Protein AF-A0A7S2NFN4-F1 (afdb_monomer_lite)

pLDDT: mean 84.59, std 14.53, range [39.75, 96.81]

Sequence (138 aa):
MGITLLMCLTGHPALGLCEECADAFEDPRSMAASIVDPQAGWPDDVAADALEIVVGLVWRRPSRTRMPLADALQLLEQLSIHAGVYPGHAPLSIPGEDPLEYTRVCVICMSSPRAVRFGCGHAACCAACVEQLRERSA

Foldseek 3Di:
DLLVLLCLFQVDDSPCSCVVCVVCLVPLLVCQVVRGDPVNPDDSRLSSLSSPLSSLAPPDPPNVSRDDPVVSVVSVVVSCVVVVNDVPPPPPDDPPDDPVQQQQAAPPPSPHGQDDADPVRDGHHDPVVVVVVVVVVD

Organism: NCBI:txid156173

Secondary structure (DSSP, 8-state):
-HHHHHHHHH---STTHHHHTHHHHHSHHHHHHHHS-TTS---HHHHHHHHHHHHHHHT-SSGGGSPPHHHHHHHHHHHHHHTT--TTTS--SSTT--HHHHTTB-TTTSSSB--EE-TTS-EEE-HHHHHHHHHT--

Structure (mmCIF, N/CA/C/O backbone):
data_AF-A0A7S2NFN4-F1
#
_entry.id   AF-A0A7S2NFN4-F1
#
loop_
_atom_site.group_PDB
_atom_site.id
_atom_site.type_symbol
_atom_site.label_atom_id
_atom_site.label_alt_id
_atom_site.label_comp_id
_atom_site.label_asym_id
_atom_site.label_entity_id
_atom_site.label_seq_id
_atom_site.pdbx_PDB_ins_code
_atom_site.Cartn_x
_atom_site.Cartn_y
_atom_site.Cartn_z
_atom_site.occupancy
_atom_site.B_iso_or_equiv
_atom_site.auth_seq_id
_atom_site.auth_comp_id
_atom_site.auth_asym_id
_atom_site.auth_atom_id
_atom_site.pdbx_PDB_model_num
ATOM 1 N N . MET A 1 1 ? -8.222 0.505 2.423 1.00 77.31 1 MET A N 1
ATOM 2 C CA . MET A 1 1 ? -7.441 0.416 1.174 1.00 77.31 1 MET A CA 1
ATOM 3 C C . MET A 1 1 ? -6.030 0.942 1.335 1.00 77.31 1 MET A C 1
ATOM 5 O O . MET A 1 1 ? -5.136 0.128 1.205 1.00 77.31 1 MET A O 1
ATOM 9 N N . GLY A 1 2 ? -5.803 2.207 1.711 1.00 89.62 2 GLY A N 1
ATOM 10 C CA . GLY A 1 2 ? -4.429 2.709 1.890 1.00 89.62 2 GLY A CA 1
ATOM 11 C C . GLY A 1 2 ? -3.578 1.919 2.902 1.00 89.62 2 GLY A C 1
ATOM 12 O O . GLY A 1 2 ? -2.459 1.555 2.581 1.00 89.62 2 GLY A O 1
ATOM 13 N N . ILE A 1 3 ? -4.136 1.538 4.062 1.00 92.25 3 ILE A N 1
ATOM 14 C CA . ILE A 1 3 ? -3.432 0.665 5.030 1.00 92.25 3 ILE A CA 1
ATOM 15 C C . ILE A 1 3 ? -3.136 -0.718 4.441 1.00 92.25 3 ILE A C 1
ATOM 17 O O . ILE A 1 3 ? -2.064 -1.257 4.651 1.00 92.25 3 ILE A O 1
ATOM 21 N N . THR A 1 4 ? -4.065 -1.288 3.674 1.00 93.25 4 THR A N 1
ATOM 22 C CA . THR A 1 4 ? -3.865 -2.588 3.019 1.00 93.25 4 THR A CA 1
ATOM 23 C C . THR A 1 4 ? -2.720 -2.531 2.012 1.00 93.25 4 THR A C 1
ATOM 25 O O . THR A 1 4 ? -1.893 -3.429 1.995 1.00 93.25 4 THR A O 1
ATOM 28 N N . LEU A 1 5 ? -2.647 -1.464 1.212 1.00 94.44 5 LEU A N 1
ATOM 29 C CA . LEU A 1 5 ? -1.547 -1.255 0.272 1.00 94.44 5 LEU A CA 1
ATOM 30 C C . LEU A 1 5 ? -0.214 -1.072 1.011 1.00 94.44 5 LEU A C 1
ATOM 32 O O . LEU A 1 5 ? 0.786 -1.644 0.598 1.00 94.44 5 LEU A O 1
ATOM 36 N N . LEU A 1 6 ? -0.217 -0.359 2.142 1.00 95.94 6 LEU A N 1
ATOM 37 C CA . LEU A 1 6 ? 0.963 -0.233 2.995 1.00 95.94 6 LEU A CA 1
ATOM 38 C C . LEU A 1 6 ? 1.422 -1.589 3.545 1.00 95.94 6 LEU A C 1
ATOM 40 O O . LEU A 1 6 ? 2.602 -1.891 3.469 1.00 95.94 6 LEU A O 1
ATOM 44 N N . MET A 1 7 ? 0.503 -2.439 4.014 1.00 96.12 7 MET A N 1
ATOM 45 C CA . MET A 1 7 ? 0.834 -3.807 4.436 1.00 96.12 7 MET A CA 1
ATOM 46 C C . MET A 1 7 ? 1.437 -4.633 3.292 1.00 96.12 7 MET A C 1
ATOM 48 O O . MET A 1 7 ? 2.340 -5.424 3.528 1.00 96.12 7 MET A O 1
ATOM 52 N N . CYS A 1 8 ? 0.955 -4.467 2.055 1.00 93.00 8 CYS A N 1
ATOM 53 C CA . CYS A 1 8 ? 1.532 -5.139 0.885 1.00 93.00 8 CYS A CA 1
ATOM 54 C C . CYS A 1 8 ? 2.937 -4.627 0.540 1.00 93.00 8 CYS A C 1
ATOM 56 O O . CYS A 1 8 ? 3.762 -5.406 0.071 1.00 93.00 8 CYS A O 1
ATOM 58 N N . LEU A 1 9 ? 3.201 -3.335 0.752 1.00 94.81 9 LEU A N 1
ATOM 59 C CA . LEU A 1 9 ? 4.524 -2.752 0.541 1.00 94.81 9 LEU A CA 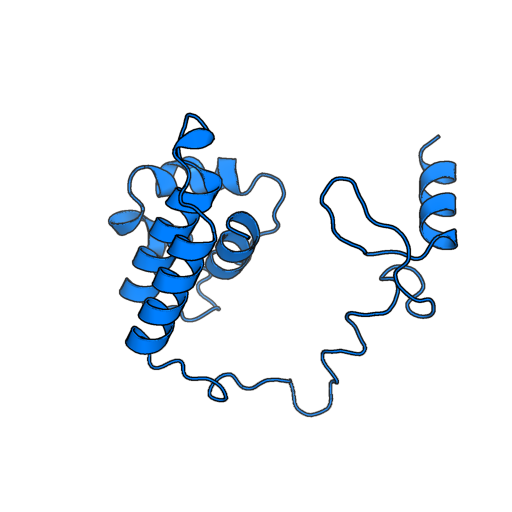1
ATOM 60 C C . LEU A 1 9 ? 5.512 -3.220 1.606 1.00 94.81 9 LEU A C 1
ATOM 62 O O . LEU A 1 9 ? 6.632 -3.567 1.258 1.00 94.81 9 LEU A O 1
ATOM 66 N N . THR A 1 10 ? 5.109 -3.244 2.879 1.00 95.69 10 THR A N 1
ATOM 67 C CA . THR A 1 10 ? 6.028 -3.464 4.005 1.00 95.69 10 THR A CA 1
ATOM 68 C C . THR A 1 10 ? 6.070 -4.900 4.519 1.00 95.69 10 THR A C 1
ATOM 70 O O . THR A 1 10 ? 6.982 -5.244 5.264 1.00 95.69 10 THR A O 1
ATOM 73 N N . GLY A 1 11 ? 5.067 -5.729 4.220 1.00 93.75 11 GLY A N 1
ATOM 74 C CA . GLY A 1 11 ? 4.907 -7.066 4.806 1.00 93.75 11 GLY A CA 1
ATOM 75 C C . GLY A 1 11 ? 4.479 -7.071 6.285 1.00 93.75 11 GLY A C 1
ATOM 76 O O . GLY A 1 11 ? 4.360 -8.137 6.889 1.00 93.75 11 GLY A O 1
ATOM 77 N N . HIS A 1 12 ? 4.224 -5.903 6.885 1.00 93.25 12 HIS A N 1
ATOM 78 C CA . HIS A 1 12 ? 3.903 -5.758 8.310 1.00 93.25 12 HIS A CA 1
ATOM 79 C C . HIS A 1 12 ? 2.382 -5.753 8.581 1.00 93.25 12 HIS A C 1
ATOM 81 O O . HIS A 1 12 ? 1.582 -5.408 7.703 1.00 93.25 12 HIS A O 1
ATOM 87 N N . PRO A 1 13 ? 1.933 -6.134 9.797 1.00 92.19 13 PRO A N 1
ATOM 88 C CA . PRO A 1 13 ? 0.518 -6.105 10.168 1.00 92.19 13 PRO A CA 1
ATOM 89 C C . PRO A 1 13 ? -0.023 -4.671 10.289 1.00 92.19 13 PRO A C 1
ATOM 91 O O . PRO A 1 13 ? 0.708 -3.738 10.575 1.00 92.19 13 PRO A O 1
ATOM 94 N N . ALA A 1 14 ? -1.341 -4.493 10.140 1.00 91.25 14 ALA A N 1
ATOM 95 C CA . ALA A 1 14 ? -1.980 -3.168 10.135 1.00 91.25 14 ALA A CA 1
ATOM 96 C C . ALA A 1 14 ? -1.844 -2.359 11.441 1.00 91.25 14 ALA A C 1
ATOM 98 O O . ALA A 1 14 ? -1.995 -1.137 11.423 1.00 91.25 14 ALA A O 1
ATOM 99 N N . LEU A 1 15 ? -1.686 -3.032 12.583 1.00 90.75 15 LEU A N 1
ATOM 100 C CA . LEU A 1 15 ? -1.719 -2.390 13.897 1.00 90.75 15 LEU A CA 1
ATOM 101 C C . LEU A 1 15 ? -0.414 -1.622 14.136 1.00 90.75 15 LEU A C 1
ATOM 103 O O . LEU A 1 15 ? 0.632 -2.248 14.204 1.00 90.75 15 LEU A O 1
ATOM 107 N N . GLY A 1 16 ? -0.491 -0.296 14.294 1.00 91.00 16 GLY A N 1
ATOM 108 C CA . GLY A 1 16 ? 0.679 0.567 14.534 1.00 91.00 16 GLY A CA 1
ATOM 109 C C . GLY A 1 16 ? 1.471 0.945 13.276 1.00 91.00 16 GLY A C 1
ATOM 110 O O . GLY A 1 16 ? 2.399 1.745 13.345 1.00 91.00 16 GLY A O 1
ATOM 111 N N . LEU A 1 17 ? 1.086 0.417 12.111 1.00 94.19 17 LEU A N 1
ATOM 112 C CA . LEU A 1 17 ? 1.878 0.541 10.888 1.00 94.19 17 LEU A CA 1
ATOM 113 C C . LEU A 1 17 ? 1.995 1.982 10.371 1.00 94.19 17 LEU A C 1
ATOM 115 O O . LEU A 1 17 ? 3.005 2.365 9.792 1.00 94.19 17 LEU A O 1
ATOM 119 N N . CYS A 1 18 ? 0.963 2.806 10.572 1.00 92.62 18 CYS A N 1
ATOM 120 C CA . CYS A 1 18 ? 1.034 4.218 10.194 1.00 92.62 18 CYS A CA 1
ATOM 121 C C . CYS A 1 18 ? 2.051 4.987 11.037 1.00 92.62 18 CYS A C 1
ATOM 123 O O . CYS A 1 18 ? 2.714 5.878 10.520 1.00 92.62 18 CYS A O 1
ATOM 125 N N . GLU A 1 19 ? 2.132 4.680 12.326 1.00 92.88 19 GLU A N 1
ATOM 126 C CA . GLU A 1 19 ? 3.077 5.296 13.244 1.00 92.88 19 GLU A CA 1
ATOM 127 C C . GLU A 1 19 ? 4.510 4.841 12.946 1.00 92.88 19 GLU A C 1
ATOM 129 O O . GLU A 1 19 ? 5.416 5.668 12.931 1.00 92.88 19 GLU A O 1
ATOM 134 N N . GLU A 1 20 ? 4.701 3.557 12.638 1.00 94.12 20 GLU A N 1
ATOM 135 C CA . GLU A 1 20 ? 5.999 2.992 12.247 1.00 94.12 20 GLU A CA 1
ATOM 136 C C . GLU A 1 20 ? 6.528 3.588 10.934 1.00 94.12 20 GLU A C 1
ATOM 138 O O . GLU A 1 20 ? 7.723 3.847 10.808 1.00 94.12 20 GLU A O 1
ATOM 143 N N . CYS A 1 21 ? 5.646 3.855 9.966 1.00 95.12 21 CYS A N 1
ATOM 144 C CA . CYS A 1 21 ? 6.015 4.433 8.672 1.00 95.12 21 CYS A CA 1
ATOM 145 C C . CYS A 1 21 ? 5.917 5.968 8.617 1.00 95.12 21 CYS A C 1
ATOM 147 O O . CYS A 1 21 ? 6.020 6.532 7.528 1.00 95.12 21 CYS A O 1
ATOM 149 N N . ALA A 1 22 ? 5.715 6.654 9.748 1.00 92.44 22 ALA A N 1
ATOM 150 C CA . ALA A 1 22 ? 5.459 8.097 9.770 1.00 92.44 22 ALA A CA 1
ATOM 151 C C . ALA A 1 22 ? 6.568 8.914 9.085 1.00 92.44 22 ALA A C 1
ATOM 153 O O . ALA A 1 22 ? 6.260 9.795 8.285 1.00 92.44 22 ALA A O 1
ATOM 154 N N . ASP A 1 23 ? 7.837 8.573 9.330 1.00 92.50 23 ASP A N 1
ATOM 155 C CA . ASP A 1 23 ? 8.981 9.248 8.703 1.00 92.50 23 ASP A CA 1
ATOM 156 C C . ASP A 1 23 ? 8.961 9.076 7.177 1.00 92.50 23 ASP A C 1
ATOM 158 O O . ASP A 1 23 ? 9.138 10.038 6.430 1.00 92.50 23 ASP A O 1
ATOM 162 N N . ALA A 1 24 ? 8.642 7.867 6.703 1.00 94.25 24 ALA A N 1
ATOM 163 C CA . ALA A 1 24 ? 8.552 7.575 5.276 1.00 94.25 24 ALA A CA 1
ATOM 164 C C . ALA A 1 24 ? 7.397 8.314 4.583 1.00 94.25 24 ALA A C 1
ATOM 166 O O . ALA A 1 24 ? 7.416 8.473 3.367 1.00 94.25 24 ALA A O 1
ATOM 167 N N . PHE A 1 25 ? 6.394 8.794 5.320 1.00 93.50 25 PHE A N 1
ATOM 168 C CA . PHE A 1 25 ? 5.316 9.593 4.740 1.00 93.50 25 PHE A CA 1
ATOM 169 C C . PHE A 1 25 ? 5.689 11.058 4.497 1.00 93.50 25 PHE A C 1
ATOM 171 O O . PHE A 1 25 ? 5.022 11.713 3.691 1.00 93.50 25 PHE A O 1
ATOM 178 N N . GLU A 1 26 ? 6.717 11.574 5.175 1.00 91.81 26 GLU A N 1
ATOM 179 C CA . GLU A 1 26 ? 7.209 12.943 4.978 1.00 91.81 26 GLU A CA 1
ATOM 180 C C . GLU A 1 26 ? 8.031 13.064 3.688 1.00 91.81 26 GLU A C 1
ATOM 182 O O . GLU A 1 26 ? 7.905 14.058 2.970 1.00 91.81 26 GLU A O 1
ATOM 187 N N . ASP A 1 27 ? 8.801 12.025 3.345 1.00 93.31 27 ASP A N 1
ATOM 188 C CA . ASP A 1 27 ? 9.515 11.917 2.066 1.00 93.31 27 ASP A CA 1
ATOM 189 C C . ASP A 1 27 ? 9.345 10.525 1.419 1.00 93.31 27 ASP A C 1
ATOM 191 O O . ASP A 1 27 ? 10.268 9.701 1.422 1.00 93.31 27 ASP A O 1
ATOM 195 N N . PRO A 1 28 ? 8.162 10.248 0.835 1.00 92.81 28 PRO A N 1
ATOM 196 C CA . PRO A 1 28 ? 7.830 8.940 0.270 1.00 92.81 28 PRO A CA 1
ATOM 197 C C . PRO A 1 28 ? 8.820 8.461 -0.784 1.00 92.81 28 PRO A C 1
ATOM 199 O O . PRO A 1 28 ? 9.196 7.291 -0.811 1.00 92.81 28 PRO A O 1
ATOM 202 N N . ARG A 1 29 ? 9.271 9.371 -1.648 1.00 93.31 29 ARG A N 1
ATOM 203 C CA . ARG A 1 29 ? 10.105 9.019 -2.793 1.00 93.31 29 ARG A CA 1
ATOM 204 C C . ARG A 1 29 ? 11.506 8.599 -2.366 1.00 93.31 29 ARG A C 1
ATOM 206 O O . ARG A 1 29 ? 12.040 7.648 -2.928 1.00 93.31 29 ARG A O 1
ATOM 213 N N . SER A 1 30 ? 12.082 9.265 -1.367 1.00 94.00 30 SER A N 1
ATOM 214 C CA . SER A 1 30 ? 13.414 8.914 -0.863 1.00 94.00 30 SER A CA 1
ATOM 215 C C . SER A 1 30 ? 13.390 7.757 0.137 1.00 94.00 30 SER A C 1
ATOM 217 O O . SER A 1 30 ? 14.396 7.067 0.287 1.00 94.00 30 SER A O 1
ATOM 219 N N . MET A 1 31 ? 12.272 7.545 0.840 1.00 95.50 31 MET A N 1
ATOM 220 C CA . MET A 1 31 ? 12.189 6.574 1.937 1.00 95.50 31 MET A CA 1
ATOM 221 C C . MET A 1 31 ? 11.488 5.262 1.578 1.00 95.50 31 MET A C 1
ATOM 223 O O . MET A 1 31 ? 11.518 4.335 2.379 1.00 95.50 31 MET A O 1
ATOM 227 N N . ALA A 1 32 ? 10.893 5.123 0.391 1.00 95.56 32 ALA A N 1
ATOM 228 C CA . ALA A 1 32 ? 10.210 3.884 0.013 1.00 95.56 32 ALA A CA 1
ATOM 229 C C . ALA A 1 32 ? 11.095 2.637 0.177 1.00 95.56 32 ALA A C 1
ATOM 231 O O . ALA A 1 32 ? 10.683 1.667 0.810 1.00 95.56 32 ALA A O 1
ATOM 232 N N . ALA A 1 33 ? 12.345 2.692 -0.286 1.00 93.69 33 ALA A N 1
ATOM 233 C CA . ALA A 1 33 ? 13.278 1.570 -0.190 1.00 93.69 33 ALA A CA 1
ATOM 234 C C . ALA A 1 33 ? 13.600 1.136 1.257 1.00 93.69 33 ALA A C 1
ATOM 236 O O . ALA A 1 33 ? 14.044 0.009 1.460 1.00 93.69 33 ALA A O 1
ATOM 237 N N . SER A 1 34 ? 13.392 1.991 2.269 1.00 93.88 34 SER A N 1
ATOM 238 C CA . SER A 1 34 ? 13.683 1.643 3.667 1.00 93.88 34 SER A CA 1
ATOM 239 C C . SER A 1 34 ? 12.548 0.905 4.374 1.00 93.88 34 SER A C 1
ATOM 241 O O . SER A 1 34 ? 12.789 0.322 5.431 1.00 93.88 34 SER A O 1
ATOM 243 N N . ILE A 1 35 ? 11.331 0.924 3.819 1.00 95.56 35 ILE A N 1
ATOM 244 C CA . ILE A 1 35 ? 10.151 0.297 4.436 1.00 95.56 35 ILE A CA 1
ATOM 245 C C . ILE A 1 35 ? 9.628 -0.911 3.658 1.00 95.56 35 ILE A C 1
ATOM 247 O O . ILE A 1 35 ? 8.812 -1.663 4.184 1.00 95.56 35 ILE A O 1
ATOM 251 N N . VAL A 1 36 ? 10.055 -1.076 2.405 1.00 96.25 36 VAL A N 1
ATOM 252 C CA . VAL A 1 36 ? 9.594 -2.154 1.528 1.00 96.25 36 VAL A CA 1
ATOM 253 C C . VAL A 1 36 ? 10.059 -3.515 2.041 1.00 96.25 36 VAL A C 1
ATOM 255 O O . VAL A 1 36 ? 11.200 -3.673 2.473 1.00 96.25 36 VAL A O 1
ATOM 258 N N . ASP A 1 37 ? 9.183 -4.516 1.944 1.00 93.81 37 ASP A N 1
ATOM 259 C CA . ASP A 1 37 ? 9.525 -5.909 2.205 1.00 93.81 37 ASP A CA 1
ATOM 260 C C . ASP A 1 37 ? 10.601 -6.381 1.206 1.00 93.81 37 ASP A C 1
ATOM 262 O O . ASP A 1 37 ? 10.323 -6.491 0.003 1.00 93.81 37 ASP A O 1
ATOM 266 N N . PRO A 1 38 ? 11.819 -6.717 1.671 1.00 88.06 38 PRO A N 1
ATOM 267 C CA . PRO A 1 38 ? 12.900 -7.152 0.793 1.00 88.06 38 PRO A CA 1
ATOM 268 C C . PRO A 1 38 ? 12.599 -8.479 0.081 1.00 88.06 38 PRO A C 1
ATOM 270 O O . PRO A 1 38 ? 13.263 -8.802 -0.902 1.00 88.06 38 PRO A O 1
ATOM 273 N N . GLN A 1 39 ? 11.627 -9.266 0.558 1.00 86.62 39 GLN A N 1
ATOM 274 C CA . GLN A 1 39 ? 11.211 -10.519 -0.077 1.00 86.62 39 GLN A CA 1
ATOM 275 C C . GLN A 1 39 ? 10.163 -10.316 -1.177 1.00 86.62 39 GLN A C 1
ATOM 277 O O . GLN A 1 39 ? 9.975 -11.205 -2.006 1.00 86.62 39 GLN A O 1
ATOM 282 N N . ALA A 1 40 ? 9.492 -9.162 -1.213 1.00 83.75 40 ALA A N 1
ATOM 283 C CA . ALA A 1 40 ? 8.406 -8.902 -2.155 1.00 83.75 40 ALA A CA 1
ATOM 284 C C . ALA A 1 40 ? 8.893 -8.482 -3.554 1.00 83.75 40 ALA A C 1
ATOM 286 O O . ALA A 1 40 ? 8.117 -8.524 -4.507 1.00 83.75 40 ALA A O 1
ATOM 287 N N . GLY A 1 41 ? 10.172 -8.111 -3.699 1.00 85.50 41 GLY A N 1
ATOM 288 C CA . GLY A 1 41 ? 10.792 -7.852 -5.004 1.00 85.50 41 GLY A CA 1
ATOM 289 C C . GLY A 1 41 ? 10.204 -6.656 -5.760 1.00 85.50 41 GLY A C 1
ATOM 290 O O . GLY A 1 41 ? 10.163 -6.674 -6.990 1.00 85.50 41 GLY A O 1
ATOM 291 N N . TRP A 1 42 ? 9.726 -5.635 -5.043 1.00 90.31 42 TRP A N 1
ATOM 292 C CA . TRP A 1 42 ? 9.214 -4.410 -5.655 1.00 90.31 42 TRP A CA 1
ATOM 293 C C . TRP A 1 42 ? 10.318 -3.671 -6.429 1.00 90.31 42 TRP A C 1
ATOM 295 O O . TRP A 1 42 ? 11.402 -3.473 -5.881 1.00 90.31 42 TRP A O 1
ATOM 305 N N . PRO A 1 43 ? 10.054 -3.212 -7.665 1.00 91.31 43 PRO A N 1
ATOM 306 C CA . PRO A 1 43 ? 10.898 -2.213 -8.313 1.00 91.31 43 PRO A CA 1
ATOM 307 C C . PRO A 1 43 ? 10.911 -0.902 -7.510 1.00 91.31 43 PRO A C 1
ATOM 309 O O . PRO A 1 43 ? 9.864 -0.481 -7.012 1.00 91.31 43 PRO A O 1
ATOM 312 N N . ASP A 1 44 ? 12.075 -0.254 -7.398 1.00 91.94 44 ASP A N 1
ATOM 313 C CA . ASP A 1 44 ? 12.267 0.942 -6.558 1.00 91.94 44 ASP A CA 1
ATOM 314 C C . ASP A 1 44 ? 11.318 2.094 -6.930 1.00 91.94 44 ASP A C 1
ATOM 316 O O . ASP A 1 44 ? 10.725 2.738 -6.063 1.00 91.94 44 ASP A O 1
ATOM 320 N N . ASP A 1 45 ? 11.149 2.340 -8.229 1.00 92.75 45 ASP A N 1
ATOM 321 C CA . ASP A 1 45 ? 10.255 3.364 -8.767 1.00 92.75 45 ASP A CA 1
ATOM 322 C C . ASP A 1 45 ? 8.785 3.041 -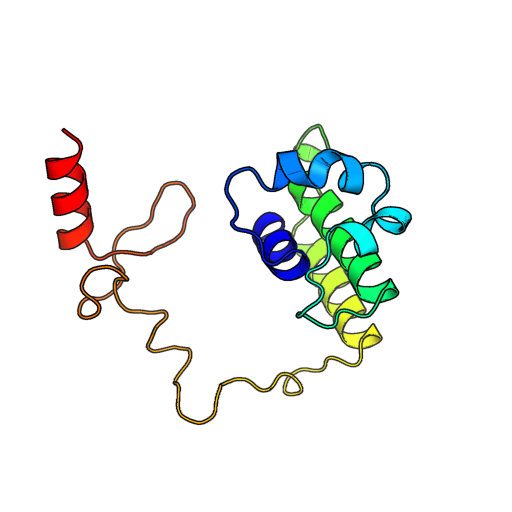8.474 1.00 92.75 45 ASP A C 1
ATOM 324 O O . ASP A 1 45 ? 8.029 3.907 -8.030 1.00 92.75 45 ASP A O 1
ATOM 328 N N . VAL A 1 46 ? 8.402 1.772 -8.627 1.00 94.75 46 VAL A N 1
ATOM 329 C CA . VAL A 1 46 ? 7.042 1.306 -8.344 1.00 94.75 46 VAL A CA 1
ATOM 330 C C . VAL A 1 46 ? 6.714 1.411 -6.855 1.00 94.75 46 VAL A C 1
ATOM 332 O O . VAL A 1 46 ? 5.616 1.838 -6.496 1.00 94.75 46 VAL A O 1
ATOM 335 N N . ALA A 1 47 ? 7.654 1.051 -5.979 1.00 95.56 47 ALA A N 1
ATOM 336 C CA . ALA A 1 47 ? 7.482 1.175 -4.536 1.00 95.56 47 ALA A CA 1
ATOM 337 C C . ALA A 1 47 ? 7.311 2.636 -4.096 1.00 95.56 47 ALA A C 1
ATOM 339 O O . ALA A 1 47 ? 6.433 2.932 -3.280 1.00 95.56 47 ALA A O 1
ATOM 340 N N . ALA A 1 48 ? 8.117 3.546 -4.652 1.00 96.19 48 ALA A N 1
ATOM 341 C CA . ALA A 1 48 ? 8.017 4.978 -4.383 1.00 96.19 48 ALA A CA 1
ATOM 342 C C . ALA A 1 48 ? 6.649 5.543 -4.784 1.00 96.19 48 ALA A C 1
ATOM 344 O O . ALA A 1 48 ? 5.972 6.173 -3.967 1.00 96.19 48 ALA A O 1
ATOM 345 N N . ASP A 1 49 ? 6.201 5.259 -6.006 1.00 96.69 49 ASP A N 1
ATOM 346 C CA . ASP A 1 49 ? 4.914 5.746 -6.503 1.00 96.69 49 ASP A CA 1
ATOM 347 C C . ASP A 1 49 ? 3.731 5.108 -5.742 1.00 96.69 49 ASP A C 1
ATOM 349 O O . ASP A 1 49 ? 2.751 5.783 -5.412 1.00 96.69 49 ASP A O 1
ATOM 353 N N . ALA A 1 50 ? 3.829 3.829 -5.362 1.00 96.31 50 ALA A N 1
ATOM 354 C CA . ALA A 1 50 ? 2.828 3.172 -4.521 1.00 96.31 50 ALA A CA 1
ATOM 355 C C . ALA A 1 50 ? 2.735 3.806 -3.120 1.00 96.31 50 ALA A C 1
ATOM 357 O O . ALA A 1 50 ? 1.628 3.991 -2.599 1.00 96.31 50 ALA A O 1
ATOM 358 N N . LEU A 1 51 ? 3.867 4.174 -2.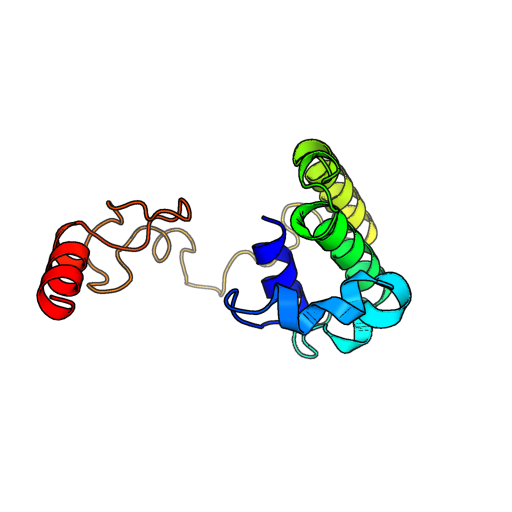511 1.00 96.81 51 LEU A N 1
ATOM 359 C CA . LEU A 1 51 ? 3.891 4.845 -1.211 1.00 96.81 51 LEU A CA 1
ATOM 360 C C . LEU A 1 51 ? 3.283 6.254 -1.282 1.00 96.81 51 LEU A C 1
ATOM 362 O O . LEU A 1 51 ? 2.547 6.645 -0.374 1.00 96.81 51 LEU A O 1
ATOM 366 N N . GLU A 1 52 ? 3.489 6.998 -2.371 1.00 96.06 52 GLU A N 1
ATOM 367 C CA . GLU A 1 52 ? 2.816 8.288 -2.586 1.00 96.06 52 GLU A CA 1
ATOM 368 C C . GLU A 1 52 ? 1.284 8.138 -2.626 1.00 96.06 52 GLU A C 1
ATOM 370 O O . GLU A 1 52 ? 0.553 8.935 -2.021 1.00 96.06 52 GLU A O 1
ATOM 375 N N . ILE A 1 53 ? 0.781 7.074 -3.263 1.00 96.69 53 ILE A N 1
ATOM 376 C CA . ILE A 1 53 ? -0.652 6.746 -3.269 1.00 96.69 53 ILE A CA 1
ATOM 377 C C . ILE A 1 53 ? -1.133 6.403 -1.850 1.00 96.69 53 ILE A C 1
ATOM 379 O O . ILE A 1 53 ? -2.182 6.897 -1.419 1.00 96.69 53 ILE A O 1
ATOM 383 N N . VAL A 1 54 ? -0.369 5.611 -1.083 1.00 96.31 54 VAL A N 1
ATOM 384 C CA . VAL A 1 54 ? -0.674 5.325 0.333 1.00 96.31 54 VAL A CA 1
ATOM 385 C C . VAL A 1 54 ? -0.806 6.621 1.127 1.00 96.31 54 VAL A C 1
ATOM 387 O O . VAL A 1 54 ? -1.824 6.827 1.791 1.00 96.31 54 VAL A O 1
ATOM 390 N N . VAL A 1 55 ? 0.179 7.514 1.034 1.00 95.00 55 VAL A N 1
ATOM 391 C CA . VAL A 1 55 ? 0.212 8.803 1.742 1.00 95.00 55 VAL A CA 1
ATOM 392 C C . VAL A 1 55 ? -1.008 9.647 1.386 1.00 95.00 55 VAL A C 1
ATOM 394 O O . VAL A 1 55 ? -1.676 10.186 2.278 1.00 95.00 55 VAL A O 1
ATOM 397 N N . GLY A 1 56 ? -1.356 9.697 0.096 1.00 94.94 56 GLY A N 1
ATOM 398 C CA . GLY A 1 56 ? -2.571 10.336 -0.400 1.00 94.94 56 GLY A CA 1
ATOM 399 C C . GLY A 1 56 ? -3.839 9.781 0.252 1.00 94.94 56 GLY A C 1
ATOM 400 O O . GLY A 1 56 ? -4.717 10.552 0.638 1.00 94.94 56 GLY A O 1
ATOM 401 N N . LEU A 1 57 ? -3.921 8.463 0.437 1.00 94.19 57 LEU A N 1
ATOM 402 C CA . LEU A 1 57 ? -5.082 7.780 1.008 1.00 94.19 57 LEU A CA 1
ATOM 403 C C . LEU A 1 57 ? -5.177 7.856 2.542 1.00 94.19 57 LEU A C 1
ATOM 405 O O . LEU A 1 57 ? -6.294 7.854 3.069 1.00 94.19 57 LEU A O 1
ATOM 409 N N . VAL A 1 58 ? -4.056 7.869 3.276 1.00 90.19 58 VAL A N 1
ATOM 410 C CA . VAL A 1 58 ? -4.062 7.674 4.746 1.00 90.19 58 VAL A CA 1
ATOM 411 C C . VAL A 1 58 ? -3.518 8.852 5.552 1.00 90.19 58 VAL A C 1
ATOM 413 O O . VAL A 1 58 ? -4.083 9.160 6.608 1.00 90.19 58 VAL A O 1
ATOM 416 N N . TRP A 1 59 ? -2.478 9.539 5.070 1.00 82.62 59 TRP A N 1
ATOM 417 C CA . TRP A 1 59 ? -1.657 10.427 5.908 1.00 82.62 59 TRP A CA 1
ATOM 418 C C . TRP A 1 59 ? -1.966 11.923 5.757 1.00 82.62 59 TRP A C 1
ATOM 420 O O . TRP A 1 59 ? -1.726 12.697 6.682 1.00 82.62 59 TRP A O 1
ATOM 430 N N . ARG A 1 60 ? -2.584 12.358 4.648 1.00 76.69 60 ARG A N 1
ATOM 431 C CA . ARG A 1 60 ? -2.954 13.775 4.449 1.00 76.69 60 ARG A CA 1
ATOM 432 C C . ARG A 1 60 ? -3.894 14.278 5.561 1.00 76.69 60 ARG A C 1
ATOM 434 O O . ARG A 1 60 ? -4.985 13.735 5.774 1.00 76.69 60 ARG A O 1
ATOM 441 N N . ARG A 1 61 ? -3.467 15.339 6.263 1.00 72.06 61 ARG A N 1
ATOM 442 C CA . ARG A 1 61 ? -4.265 16.072 7.261 1.00 72.06 61 ARG A CA 1
ATOM 443 C C . ARG A 1 61 ? -4.624 17.476 6.750 1.00 72.06 61 ARG A C 1
ATOM 445 O O . ARG A 1 61 ? -3.763 18.138 6.175 1.00 72.06 61 ARG A O 1
ATOM 452 N N . PRO A 1 62 ? -5.856 17.968 6.995 1.00 76.62 62 PRO A N 1
ATOM 453 C CA . PRO A 1 62 ? -7.001 17.262 7.593 1.00 76.62 62 PRO A CA 1
ATOM 454 C C . PRO A 1 62 ? -7.523 16.132 6.690 1.00 76.62 62 PRO A C 1
ATOM 456 O O . PRO A 1 62 ? -7.358 16.203 5.486 1.00 76.62 62 PRO A O 1
ATOM 459 N N . SER A 1 63 ? -8.208 15.117 7.231 1.00 76.62 63 SER A N 1
ATOM 460 C CA . SER A 1 63 ? -8.633 13.921 6.466 1.00 76.62 63 SER A CA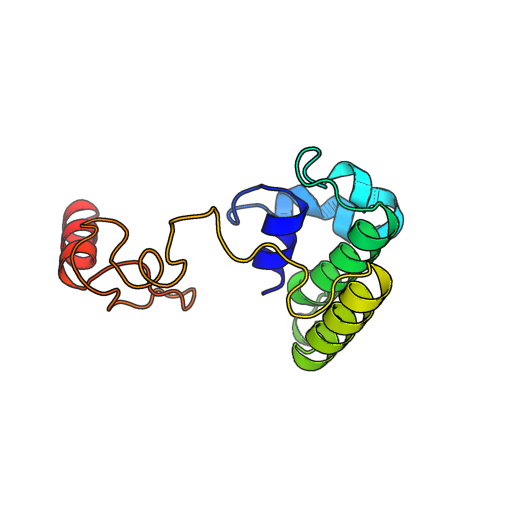 1
ATOM 461 C C . SER A 1 63 ? -9.436 14.211 5.187 1.00 76.62 63 SER A C 1
ATOM 463 O O . SER A 1 63 ? -9.424 13.405 4.263 1.00 76.62 63 SER A O 1
ATOM 465 N N . ARG A 1 64 ? -10.100 15.370 5.103 1.00 77.19 64 ARG A N 1
ATOM 466 C CA . ARG A 1 64 ? -10.784 15.863 3.893 1.00 77.19 64 ARG A CA 1
ATOM 467 C C . ARG A 1 64 ? -9.854 16.165 2.708 1.00 77.19 64 ARG A C 1
ATOM 469 O O . ARG A 1 64 ? -10.352 16.366 1.611 1.00 77.19 64 ARG A O 1
ATOM 476 N N . THR A 1 65 ? -8.542 16.262 2.927 1.00 86.06 65 THR A N 1
ATOM 477 C CA . THR A 1 65 ? -7.532 16.472 1.874 1.00 86.06 65 THR A CA 1
ATOM 478 C C 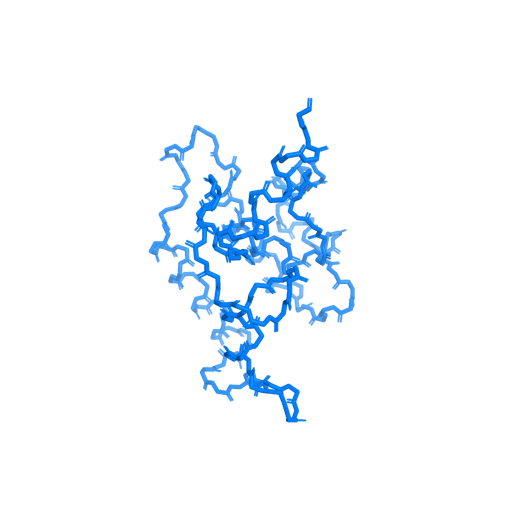. THR A 1 65 ? -6.910 15.164 1.395 1.00 86.06 65 THR A C 1
ATOM 480 O O . THR A 1 65 ? -5.978 15.185 0.593 1.00 86.06 65 THR A O 1
ATOM 483 N N . ARG A 1 66 ? -7.408 14.021 1.885 1.00 91.38 66 ARG A N 1
ATOM 484 C CA . ARG A 1 66 ? -7.033 12.712 1.358 1.00 91.38 66 ARG A CA 1
ATOM 485 C C . ARG A 1 66 ? -7.504 12.574 -0.082 1.00 91.38 66 ARG A C 1
ATOM 487 O O . ARG A 1 66 ? -8.573 13.056 -0.451 1.00 91.38 66 ARG A O 1
ATOM 494 N N . MET A 1 67 ? -6.696 11.872 -0.858 1.00 94.69 67 MET A N 1
ATOM 495 C CA . MET A 1 67 ? -6.994 11.475 -2.222 1.00 94.69 67 MET A CA 1
ATOM 496 C C . MET A 1 67 ? -8.319 10.692 -2.257 1.00 94.69 67 MET A C 1
ATOM 498 O O . MET A 1 67 ? -8.485 9.739 -1.483 1.00 94.69 67 MET A O 1
ATOM 502 N N . PRO A 1 68 ? -9.269 11.067 -3.129 1.00 93.75 68 PRO A N 1
ATOM 503 C CA . PRO A 1 68 ? -10.442 10.254 -3.408 1.00 93.75 68 PRO A CA 1
ATOM 504 C C . PRO A 1 68 ? -10.046 8.848 -3.864 1.00 93.75 68 PRO A C 1
ATOM 506 O O . PRO A 1 68 ? -9.076 8.664 -4.595 1.00 93.75 68 PRO A O 1
ATOM 509 N N . LEU A 1 69 ? -10.829 7.839 -3.476 1.00 92.50 69 LEU A N 1
ATOM 510 C CA . LEU A 1 69 ? -10.525 6.455 -3.850 1.00 92.50 69 LEU A CA 1
ATOM 511 C C . LEU A 1 69 ? -10.512 6.249 -5.374 1.00 92.50 69 LEU A C 1
ATOM 513 O O . LEU A 1 69 ? -9.702 5.473 -5.859 1.00 92.50 69 LEU A O 1
ATOM 517 N N . ALA A 1 70 ? -11.383 6.936 -6.119 1.00 94.19 70 ALA A N 1
ATOM 518 C CA . ALA A 1 70 ? -11.423 6.840 -7.580 1.00 94.19 70 ALA A CA 1
ATOM 519 C C . ALA A 1 70 ? -10.092 7.276 -8.218 1.00 94.19 70 ALA A C 1
ATOM 521 O O . ALA A 1 70 ? -9.554 6.556 -9.055 1.00 94.19 70 ALA A O 1
ATOM 522 N N . ASP A 1 71 ? -9.527 8.388 -7.748 1.00 96.06 71 ASP A N 1
ATOM 523 C CA . ASP A 1 71 ? -8.245 8.911 -8.227 1.00 96.06 71 ASP A CA 1
ATOM 524 C C . ASP A 1 71 ? -7.103 7.951 -7.868 1.00 96.06 71 ASP A C 1
ATOM 526 O O . ASP A 1 71 ? -6.256 7.642 -8.702 1.00 96.06 71 ASP A O 1
ATOM 530 N N . ALA A 1 72 ? -7.120 7.401 -6.648 1.00 95.88 72 ALA A N 1
ATOM 531 C CA . ALA A 1 72 ? -6.140 6.403 -6.228 1.00 95.88 72 ALA A CA 1
ATOM 532 C C . ALA A 1 72 ? -6.186 5.137 -7.093 1.00 95.88 72 ALA A C 1
ATOM 534 O O . ALA A 1 72 ? -5.142 4.597 -7.443 1.00 95.88 72 ALA A O 1
ATOM 535 N N . LEU A 1 73 ? -7.382 4.664 -7.454 1.00 94.62 73 LEU A N 1
ATOM 536 C CA . LEU A 1 73 ? -7.543 3.503 -8.332 1.00 94.62 73 LEU A CA 1
ATOM 537 C C . LEU A 1 73 ? -7.005 3.783 -9.738 1.00 94.62 73 LEU A C 1
ATOM 539 O O . LEU A 1 73 ? -6.330 2.924 -10.299 1.00 94.62 73 LEU A O 1
ATOM 543 N N . GLN A 1 74 ? -7.240 4.982 -10.275 1.00 95.38 74 GLN A N 1
ATOM 544 C CA . GLN A 1 74 ? -6.697 5.382 -11.573 1.00 95.38 74 GLN A CA 1
ATOM 545 C C . GLN A 1 74 ? -5.160 5.435 -11.559 1.00 95.38 74 GLN A C 1
ATOM 547 O O . GLN A 1 74 ? -4.519 4.971 -12.501 1.00 95.38 74 GLN A O 1
ATOM 552 N N . LEU A 1 75 ? -4.561 5.955 -10.483 1.00 96.00 75 LEU A N 1
ATOM 553 C CA . LEU A 1 75 ? -3.104 5.973 -10.317 1.00 96.00 75 LEU A CA 1
ATOM 554 C C . LEU A 1 75 ? -2.527 4.561 -10.167 1.00 96.00 75 LEU A C 1
ATOM 556 O O . LEU A 1 75 ? -1.510 4.252 -10.779 1.00 96.00 75 LEU A O 1
ATOM 560 N N . LEU A 1 76 ? -3.189 3.679 -9.413 1.00 94.00 76 LEU A N 1
ATOM 561 C CA . LEU A 1 76 ? -2.776 2.279 -9.281 1.00 94.00 76 LEU A CA 1
ATOM 562 C C . LEU A 1 76 ? -2.854 1.522 -10.612 1.00 94.00 76 LEU A C 1
ATOM 564 O O . LEU A 1 76 ? -1.993 0.691 -10.893 1.00 94.00 76 LEU A O 1
ATOM 568 N N . GLU A 1 77 ? -3.856 1.806 -11.444 1.00 92.62 77 GLU A N 1
ATOM 569 C CA . GLU A 1 77 ? -3.970 1.224 -12.785 1.00 92.62 77 GLU A CA 1
ATOM 570 C C . GLU A 1 77 ? -2.816 1.676 -13.690 1.00 92.62 77 GLU A C 1
ATOM 572 O O . GLU A 1 77 ? -2.170 0.846 -14.329 1.00 92.62 77 GLU A O 1
ATOM 577 N N . GLN A 1 78 ? -2.488 2.970 -13.685 1.00 93.62 78 GLN A N 1
ATOM 578 C CA . GLN A 1 78 ? -1.338 3.505 -14.425 1.00 93.62 78 GLN A CA 1
ATOM 579 C C . GLN A 1 78 ? -0.016 2.908 -13.938 1.00 93.62 78 GLN A C 1
ATOM 581 O O . GLN A 1 78 ? 0.807 2.496 -14.754 1.00 93.62 78 GLN A O 1
ATOM 586 N N . LEU A 1 79 ? 0.161 2.810 -12.619 1.00 93.62 79 LEU A N 1
ATOM 587 C CA . LEU A 1 79 ? 1.340 2.209 -12.006 1.00 93.62 79 LEU A CA 1
ATOM 588 C C . LEU A 1 79 ? 1.487 0.733 -12.392 1.00 93.62 79 LEU A C 1
ATOM 590 O O . LEU A 1 79 ? 2.584 0.280 -12.705 1.00 93.62 79 LEU A O 1
ATOM 594 N N . SER A 1 80 ? 0.373 -0.002 -12.434 1.00 90.06 80 SER A N 1
ATOM 595 C CA . SER A 1 80 ? 0.357 -1.400 -12.872 1.00 90.06 80 SER A CA 1
ATOM 596 C C . SER A 1 80 ? 0.814 -1.524 -14.327 1.00 90.06 80 SER A C 1
ATOM 598 O O . SER A 1 80 ? 1.667 -2.352 -14.630 1.00 90.06 80 SER A O 1
ATOM 600 N N . ILE A 1 81 ? 0.319 -0.658 -15.218 1.00 89.38 81 ILE A N 1
ATOM 601 C CA . ILE A 1 81 ? 0.737 -0.626 -16.628 1.00 89.38 81 ILE A CA 1
ATOM 602 C C . ILE A 1 81 ? 2.233 -0.307 -16.754 1.00 89.38 81 ILE A C 1
ATOM 604 O O . ILE A 1 81 ? 2.928 -0.976 -17.518 1.00 89.38 81 ILE A O 1
ATOM 608 N N . HIS A 1 82 ? 2.729 0.685 -16.006 1.00 89.06 82 HIS A N 1
ATOM 609 C CA . HIS A 1 82 ? 4.149 1.060 -15.979 1.00 89.06 82 HIS A CA 1
ATOM 610 C C . HIS A 1 82 ? 5.040 -0.095 -15.508 1.00 89.06 82 HIS A C 1
ATOM 612 O O . HIS A 1 82 ? 6.059 -0.386 -16.128 1.00 89.06 82 HIS A O 1
ATOM 618 N N . ALA A 1 83 ? 4.602 -0.823 -14.481 1.00 88.62 83 ALA A N 1
ATOM 619 C CA . ALA A 1 83 ? 5.282 -2.009 -13.968 1.00 88.62 83 ALA A CA 1
ATOM 620 C C . ALA A 1 83 ? 5.165 -3.247 -14.886 1.00 88.62 83 ALA A C 1
ATOM 622 O O . ALA A 1 83 ? 5.659 -4.319 -14.537 1.00 88.62 83 ALA A O 1
ATOM 623 N N . GLY A 1 84 ? 4.484 -3.145 -16.036 1.00 86.94 84 GLY A N 1
ATOM 624 C CA . GLY A 1 84 ? 4.225 -4.280 -16.930 1.00 86.94 84 GLY A CA 1
ATOM 625 C C . GLY A 1 84 ? 3.255 -5.317 -16.347 1.00 86.94 84 GLY A C 1
ATOM 626 O O . GLY A 1 84 ? 3.221 -6.463 -16.799 1.00 86.94 84 GLY A O 1
ATOM 627 N N . VAL A 1 85 ? 2.470 -4.935 -15.336 1.00 82.44 85 VAL A N 1
ATOM 628 C CA . VAL A 1 85 ? 1.441 -5.766 -14.709 1.00 82.44 85 VAL A CA 1
ATOM 629 C C . VAL A 1 85 ? 0.124 -5.562 -15.447 1.00 82.44 85 VAL A C 1
ATOM 631 O O . VAL A 1 85 ? -0.544 -4.537 -15.319 1.00 82.44 85 VAL A O 1
ATOM 634 N N . TYR A 1 86 ? -0.275 -6.581 -16.201 1.00 73.69 86 TYR A N 1
ATOM 635 C CA . TYR A 1 86 ? -1.538 -6.596 -16.934 1.00 73.69 86 TYR A CA 1
ATOM 636 C C . TYR A 1 86 ? -2.547 -7.554 -16.292 1.00 73.69 86 TYR A C 1
ATOM 638 O O . TYR A 1 86 ? -2.156 -8.518 -15.621 1.00 73.69 86 TYR A O 1
ATOM 646 N N . PRO A 1 87 ? -3.857 -7.357 -16.530 1.00 64.44 87 PRO A N 1
ATOM 647 C CA . PRO A 1 87 ? -4.863 -8.350 -16.177 1.00 64.44 87 PRO A CA 1
ATOM 648 C C . PRO A 1 87 ? -4.458 -9.742 -16.693 1.00 64.44 87 PRO A C 1
ATOM 650 O O . PRO A 1 87 ? -4.202 -9.926 -17.882 1.00 64.44 87 PRO A O 1
ATOM 653 N N . GLY A 1 88 ? -4.349 -10.715 -15.783 1.00 61.50 88 GLY A N 1
ATOM 654 C CA . GLY A 1 88 ? -3.920 -12.086 -16.092 1.00 61.50 88 GLY A CA 1
ATOM 655 C C . GLY A 1 88 ? -2.407 -12.363 -16.047 1.00 61.50 88 GLY A C 1
ATOM 656 O O . GLY A 1 88 ? -2.029 -13.503 -16.290 1.00 61.50 88 GLY A O 1
ATOM 657 N N . HIS A 1 89 ? -1.548 -11.379 -15.733 1.00 58.44 89 HIS A N 1
ATOM 658 C CA . HIS A 1 89 ? -0.092 -11.581 -15.552 1.00 58.44 89 HIS A CA 1
ATOM 659 C C . HIS A 1 89 ? 0.332 -11.893 -14.112 1.00 58.44 89 HIS A C 1
ATOM 661 O O . HIS A 1 89 ? 1.423 -12.414 -13.895 1.00 58.44 89 HIS A O 1
ATOM 667 N N . ALA A 1 90 ? -0.515 -11.616 -13.120 1.00 52.53 90 ALA A N 1
ATOM 668 C CA . ALA A 1 90 ? -0.312 -12.189 -11.798 1.00 52.53 90 ALA A CA 1
ATOM 669 C C . ALA A 1 90 ? -0.604 -13.695 -11.895 1.00 52.53 90 ALA A C 1
ATOM 671 O O . ALA A 1 90 ? -1.675 -14.042 -12.407 1.00 52.53 90 ALA A O 1
ATOM 672 N N . PRO A 1 91 ? 0.272 -14.598 -11.411 1.00 47.72 91 PRO A N 1
ATOM 673 C CA . PRO A 1 91 ? -0.140 -15.964 -11.142 1.00 47.72 91 PRO A CA 1
ATOM 674 C C . PRO A 1 91 ? -1.225 -15.888 -10.068 1.00 47.72 91 PRO A C 1
ATOM 676 O O . PRO A 1 91 ? -0.961 -15.823 -8.870 1.00 47.72 91 PRO A O 1
ATOM 679 N N . LEU A 1 92 ? -2.477 -15.810 -10.511 1.00 47.81 92 LEU A N 1
ATOM 680 C CA . LEU A 1 92 ? -3.609 -16.049 -9.650 1.00 47.81 92 LEU A CA 1
ATOM 681 C C . LEU A 1 92 ? -3.493 -17.520 -9.276 1.00 47.81 92 LEU A C 1
ATOM 683 O O . LEU A 1 92 ? -3.752 -18.390 -10.107 1.00 47.81 92 LEU A O 1
ATOM 687 N N . SER A 1 93 ? -3.157 -17.762 -8.013 1.00 45.16 93 SER A N 1
ATOM 688 C CA . SER A 1 93 ? -3.143 -19.062 -7.333 1.00 45.16 93 SER A CA 1
ATOM 689 C C . SER A 1 93 ? -1.800 -19.795 -7.354 1.00 45.16 93 SER A C 1
ATOM 691 O O . SER A 1 93 ? -1.196 -20.058 -8.394 1.00 45.16 93 SER A O 1
ATOM 693 N N . ILE A 1 94 ? -1.397 -20.224 -6.159 1.00 47.84 94 ILE A N 1
ATOM 694 C CA . ILE A 1 94 ? -0.623 -21.449 -5.983 1.00 47.84 94 ILE A CA 1
ATOM 695 C C . ILE A 1 94 ? -1.414 -22.561 -6.703 1.00 47.84 94 ILE A C 1
ATOM 697 O O . ILE A 1 94 ? -2.626 -22.662 -6.485 1.00 47.84 94 ILE A O 1
ATOM 701 N N . PRO A 1 95 ? -0.804 -23.370 -7.589 1.00 39.75 95 PRO A N 1
ATOM 702 C CA . PRO A 1 95 ? -1.520 -24.441 -8.274 1.00 39.75 95 PRO A CA 1
ATOM 703 C C . PRO A 1 95 ? -2.181 -25.383 -7.255 1.00 39.75 95 PRO A C 1
ATOM 705 O O . PRO A 1 95 ? -1.484 -26.086 -6.528 1.00 39.75 95 PRO A O 1
ATOM 708 N N . GLY A 1 96 ? -3.517 -25.390 -7.205 1.00 49.28 96 GLY A N 1
ATOM 709 C CA . GLY A 1 96 ? -4.305 -26.276 -6.338 1.00 49.28 96 GLY A CA 1
ATOM 710 C C . GLY A 1 96 ? -5.097 -25.606 -5.210 1.00 49.28 96 GLY A C 1
ATOM 711 O O . GLY A 1 96 ? -5.862 -26.304 -4.552 1.00 49.28 96 GLY A O 1
ATOM 712 N N . GLU A 1 97 ? -4.982 -24.293 -5.002 1.00 47.47 97 GLU A N 1
ATOM 713 C CA . GLU A 1 97 ? -5.818 -23.568 -4.034 1.00 47.47 97 GLU A CA 1
ATOM 714 C C . GLU A 1 97 ? -6.873 -22.723 -4.754 1.00 47.47 97 GLU A C 1
ATOM 716 O O . GLU A 1 97 ? -6.521 -21.873 -5.569 1.00 47.47 97 GLU A O 1
ATOM 721 N N . ASP A 1 98 ? -8.161 -22.930 -4.451 1.00 49.34 98 ASP A N 1
ATOM 722 C CA . ASP A 1 98 ? -9.220 -21.988 -4.825 1.00 49.34 98 ASP A CA 1
ATOM 723 C C . ASP A 1 98 ? -9.134 -20.759 -3.893 1.00 49.34 98 ASP A C 1
ATOM 725 O O . ASP A 1 98 ? -9.456 -20.855 -2.699 1.00 49.34 98 ASP A O 1
ATOM 729 N N . PRO A 1 99 ? -8.731 -19.573 -4.396 1.00 50.16 99 PRO A N 1
ATOM 730 C CA . PRO A 1 99 ? -8.603 -18.367 -3.576 1.00 50.16 99 PRO A CA 1
ATOM 731 C C . PRO A 1 99 ? -9.940 -17.923 -2.955 1.00 50.16 99 PRO A C 1
ATOM 733 O O . PRO A 1 99 ? -9.977 -17.166 -1.976 1.00 50.16 99 PRO A O 1
ATOM 736 N N . LEU A 1 100 ? -11.067 -18.373 -3.517 1.00 53.34 100 LEU A N 1
ATOM 737 C CA . LEU A 1 100 ? -12.408 -18.036 -3.051 1.00 53.34 100 LEU A CA 1
ATOM 738 C C . LEU A 1 100 ? -12.886 -18.921 -1.895 1.00 53.34 100 LEU A C 1
ATOM 740 O O . LEU A 1 100 ? -13.827 -18.533 -1.198 1.00 53.34 100 LEU A O 1
ATOM 744 N N . GLU A 1 101 ? -12.259 -20.073 -1.660 1.00 49.94 101 GLU A N 1
ATOM 745 C CA . GLU A 1 101 ? -12.713 -21.028 -0.646 1.00 49.94 101 GLU A CA 1
ATOM 746 C C . GLU A 1 101 ? -12.258 -20.600 0.762 1.00 49.94 101 GLU A C 1
ATOM 748 O O . GLU A 1 101 ? -13.078 -20.453 1.675 1.00 49.94 101 GLU A O 1
ATOM 753 N N . TYR A 1 102 ? -10.982 -20.222 0.918 1.00 51.41 102 TYR A N 1
ATOM 754 C CA . TYR A 1 102 ? -10.434 -19.696 2.181 1.00 51.41 102 TYR A CA 1
ATOM 755 C C . TYR A 1 102 ? -11.012 -18.328 2.578 1.00 51.41 102 TYR A C 1
ATOM 757 O O . TYR A 1 102 ? -11.084 -17.974 3.761 1.00 51.41 102 TYR A O 1
ATOM 765 N N . THR A 1 103 ? -11.464 -17.537 1.603 1.00 58.78 103 THR A N 1
ATOM 766 C CA . THR A 1 103 ? -11.973 -16.179 1.843 1.00 58.78 103 THR A CA 1
ATOM 767 C C . THR A 1 103 ? -13.429 -16.137 2.315 1.00 58.78 103 THR A C 1
ATOM 769 O O . THR A 1 103 ? -13.883 -15.084 2.772 1.00 58.78 103 THR A O 1
ATOM 772 N N . ARG A 1 104 ? -14.160 -17.263 2.293 1.00 73.56 104 ARG A N 1
ATOM 773 C CA . ARG A 1 104 ? -15.598 -17.307 2.636 1.00 73.56 104 ARG A CA 1
ATOM 774 C C . ARG A 1 104 ? -15.932 -17.999 3.955 1.00 73.56 104 ARG A C 1
ATOM 776 O O . ARG A 1 104 ? -17.037 -17.802 4.467 1.00 73.56 104 ARG A O 1
ATOM 783 N N . VAL A 1 105 ? -14.997 -18.743 4.542 1.00 87.00 105 VAL A N 1
ATOM 784 C CA . VAL A 1 105 ? -15.205 -19.459 5.812 1.00 87.00 105 VAL A CA 1
ATOM 785 C C . VAL A 1 105 ? -14.624 -18.704 7.009 1.00 87.00 105 VAL A C 1
ATOM 787 O O . VAL A 1 105 ? -13.702 -17.899 6.887 1.00 87.00 105 VAL A O 1
ATOM 790 N N . CYS A 1 106 ? -15.220 -18.908 8.179 1.00 89.50 106 CYS A N 1
ATOM 791 C CA . CYS A 1 106 ? -14.811 -18.331 9.449 1.00 89.50 106 CYS A CA 1
ATOM 792 C C . CYS A 1 106 ? -13.389 -18.768 9.797 1.00 89.50 106 CYS A C 1
ATOM 794 O O . CYS A 1 106 ? -13.123 -19.960 9.866 1.00 89.50 106 CYS A O 1
ATOM 796 N N . VAL A 1 107 ? -12.515 -17.814 10.118 1.00 87.75 107 VAL A N 1
ATOM 797 C CA . VAL A 1 107 ? -11.098 -18.094 10.430 1.00 87.75 107 VAL A CA 1
ATOM 798 C C . VAL A 1 107 ? -10.871 -18.827 11.760 1.00 87.75 107 VAL A C 1
ATOM 800 O O . VAL A 1 107 ? -9.750 -19.207 12.066 1.00 87.75 107 VAL A O 1
ATOM 803 N N . ILE A 1 108 ? -11.922 -19.002 12.569 1.00 89.06 108 ILE A N 1
ATOM 804 C CA . ILE A 1 108 ? -11.854 -19.671 13.876 1.00 89.06 108 ILE A CA 1
ATOM 805 C C . ILE A 1 108 ? -12.250 -21.139 13.727 1.00 89.06 108 ILE A C 1
ATOM 807 O O . ILE A 1 108 ? -11.478 -22.026 14.067 1.00 89.06 108 ILE A O 1
ATOM 811 N N . CYS A 1 109 ? -13.456 -21.406 13.216 1.00 91.38 109 CYS A N 1
ATOM 812 C CA . CYS A 1 109 ? -13.956 -22.775 13.086 1.00 91.38 109 CYS A CA 1
ATOM 813 C C . CYS A 1 109 ? -13.670 -23.421 11.727 1.00 91.38 109 CYS A C 1
ATOM 815 O O . CYS A 1 109 ? -13.943 -24.609 11.574 1.00 91.38 109 CYS A O 1
ATOM 817 N N . MET A 1 110 ? -13.222 -22.645 10.733 1.00 88.94 110 MET A N 1
ATOM 818 C CA . MET A 1 110 ? -12.909 -23.076 9.361 1.00 88.94 110 MET A CA 1
ATOM 819 C C . MET A 1 110 ? -14.029 -23.861 8.651 1.00 88.94 110 MET A C 1
ATOM 821 O O . MET A 1 110 ? -13.785 -24.537 7.661 1.00 88.94 110 MET A O 1
ATOM 825 N N . SER A 1 111 ? -15.267 -23.777 9.147 1.00 89.25 111 SER A N 1
ATOM 826 C CA . SER A 1 111 ? -16.384 -24.641 8.725 1.00 89.25 111 SER A CA 1
ATOM 827 C C . SER A 1 111 ? -17.688 -23.892 8.466 1.00 89.25 111 SER A C 1
ATOM 829 O O . SER A 1 111 ? -18.566 -24.394 7.774 1.00 89.25 111 SER A O 1
ATOM 831 N N . SER A 1 112 ? -17.845 -22.688 9.018 1.00 90.44 112 SER A N 1
ATOM 832 C CA . SER A 1 112 ? -19.053 -21.870 8.853 1.00 90.44 112 SER A CA 1
ATOM 833 C C . SER A 1 112 ? -18.767 -20.627 8.015 1.00 90.44 112 SER A C 1
ATOM 835 O O . SER A 1 112 ? -17.666 -20.089 8.123 1.00 90.44 112 SER A O 1
ATOM 837 N N . PRO A 1 113 ? -19.734 -20.096 7.248 1.00 89.69 113 PRO A N 1
ATOM 838 C CA . PRO A 1 113 ? -19.557 -18.840 6.529 1.00 89.69 113 PRO A CA 1
ATOM 839 C C . PRO A 1 113 ? -19.243 -17.662 7.459 1.00 89.69 113 PRO A C 1
ATOM 841 O O . PRO A 1 113 ? -19.708 -17.597 8.603 1.00 89.69 113 PRO A O 1
ATOM 844 N N . ARG A 1 114 ? -18.487 -16.688 6.950 1.00 89.06 114 ARG A N 1
ATOM 845 C CA . ARG A 1 114 ? -18.287 -15.399 7.629 1.00 89.06 114 ARG A CA 1
ATOM 846 C C . ARG A 1 114 ? -19.608 -14.625 7.622 1.00 89.06 114 ARG A C 1
ATOM 848 O O . ARG A 1 114 ? -20.123 -14.296 6.559 1.00 89.06 114 ARG A O 1
ATOM 855 N N . ALA A 1 115 ? -20.151 -14.334 8.801 1.00 87.06 115 ALA A N 1
ATOM 856 C CA . ALA A 1 115 ? -21.478 -13.726 8.952 1.00 87.06 115 ALA A CA 1
ATOM 857 C C . ALA A 1 115 ? -21.453 -12.403 9.731 1.00 87.06 115 ALA A C 1
ATOM 859 O O . ALA A 1 115 ? -22.387 -11.611 9.630 1.00 87.06 115 ALA A O 1
ATOM 860 N N . VAL A 1 116 ? -20.387 -12.142 10.494 1.00 85.88 116 VAL A N 1
ATOM 861 C CA . VAL A 1 116 ? -20.279 -10.954 11.349 1.00 85.88 116 VAL A CA 1
ATOM 862 C C . VAL A 1 116 ? -19.316 -9.948 10.738 1.00 85.88 116 VAL A C 1
ATOM 864 O O . VAL A 1 116 ? -18.178 -10.301 10.432 1.00 85.88 116 VAL A O 1
ATOM 867 N N . ARG A 1 117 ? -19.760 -8.692 10.599 1.00 83.50 117 ARG A N 1
ATOM 868 C CA . ARG A 1 117 ? -18.915 -7.553 10.220 1.00 83.50 117 ARG A CA 1
ATOM 869 C C . ARG A 1 117 ? -18.447 -6.798 11.462 1.00 83.50 117 ARG A C 1
ATOM 871 O O . ARG A 1 117 ? -19.266 -6.405 12.289 1.00 83.50 117 ARG A O 1
ATOM 878 N N . PHE A 1 118 ? -17.142 -6.580 11.571 1.00 81.44 118 PHE A N 1
ATOM 879 C CA . PHE A 1 118 ? -16.533 -5.792 12.646 1.00 81.44 118 PHE A CA 1
ATOM 880 C C . PHE A 1 118 ? -16.584 -4.289 12.336 1.00 81.44 118 PHE A C 1
ATOM 882 O O . PHE A 1 118 ? -16.871 -3.893 11.208 1.00 81.44 118 PHE A O 1
ATOM 889 N N . GLY A 1 119 ? -16.256 -3.437 13.316 1.00 70.31 119 GLY A N 1
ATOM 890 C CA . GLY A 1 119 ? -16.226 -1.975 13.140 1.00 70.31 119 GLY A CA 1
ATOM 891 C C . GLY A 1 119 ? -15.284 -1.489 12.026 1.00 70.31 119 GLY A C 1
ATOM 892 O O . GLY A 1 119 ? -15.501 -0.426 11.457 1.00 70.31 119 GLY A O 1
ATOM 893 N N . CYS A 1 120 ? -14.287 -2.296 11.649 1.00 74.12 120 CYS A N 1
ATOM 894 C CA . CYS A 1 120 ? -13.411 -2.055 10.499 1.00 74.12 120 CYS A CA 1
ATOM 895 C C . CYS A 1 120 ? -14.019 -2.479 9.142 1.00 74.12 120 CYS A C 1
ATOM 897 O O . CYS A 1 120 ? -13.335 -2.421 8.124 1.00 74.12 120 CYS A O 1
ATOM 899 N N . GLY A 1 121 ? -15.273 -2.944 9.113 1.00 68.88 121 GLY A N 1
ATOM 900 C CA . GLY A 1 121 ? -16.009 -3.360 7.914 1.00 68.88 121 GLY A CA 1
ATOM 901 C C . GLY A 1 121 ? -15.730 -4.788 7.431 1.00 68.88 121 GLY A C 1
ATOM 902 O O . GLY A 1 121 ? -16.507 -5.318 6.635 1.00 68.88 121 GLY A O 1
ATOM 903 N N . HIS A 1 122 ? -14.673 -5.437 7.924 1.00 77.38 122 HIS A N 1
ATOM 904 C CA . HIS A 1 122 ? -14.313 -6.799 7.533 1.00 77.38 122 HIS A CA 1
ATOM 905 C C . HIS A 1 122 ? -15.260 -7.832 8.141 1.00 77.38 122 HIS A C 1
ATOM 907 O O . HIS A 1 122 ? -15.625 -7.742 9.314 1.00 77.38 122 HIS A O 1
ATOM 913 N N . ALA A 1 123 ? -15.610 -8.847 7.350 1.00 82.75 123 ALA A N 1
ATOM 914 C CA . ALA A 1 123 ? -16.191 -10.078 7.860 1.00 82.75 123 ALA A CA 1
ATOM 915 C C . ALA A 1 123 ? -15.079 -11.118 8.011 1.00 82.75 123 ALA A C 1
ATOM 917 O O . ALA A 1 123 ? -14.405 -11.428 7.029 1.00 82.75 123 ALA A O 1
ATOM 918 N N . ALA A 1 124 ? -14.882 -11.635 9.226 1.00 84.19 124 ALA A N 1
ATOM 919 C CA . ALA A 1 124 ? -13.833 -12.624 9.520 1.00 84.19 124 ALA A CA 1
ATOM 920 C C . ALA A 1 124 ? -14.373 -13.900 10.187 1.00 84.19 124 ALA A C 1
ATOM 922 O O . ALA A 1 124 ? -13.804 -14.979 10.019 1.00 84.19 124 ALA A O 1
ATOM 923 N N . CYS A 1 125 ? -15.502 -13.805 10.897 1.00 90.31 125 CYS A N 1
ATOM 924 C CA . CYS A 1 125 ? -15.994 -14.870 11.768 1.00 90.31 125 CYS A CA 1
ATOM 925 C C . CYS A 1 125 ? -17.476 -15.188 11.524 1.00 90.31 125 CYS A C 1
ATOM 927 O O . CYS A 1 125 ? -18.236 -14.353 11.020 1.00 90.31 125 CYS A O 1
ATOM 929 N N . CYS A 1 126 ? -17.904 -16.391 11.908 1.00 93.31 126 CYS A N 1
ATOM 930 C CA . CYS A 1 126 ? -19.321 -16.729 12.020 1.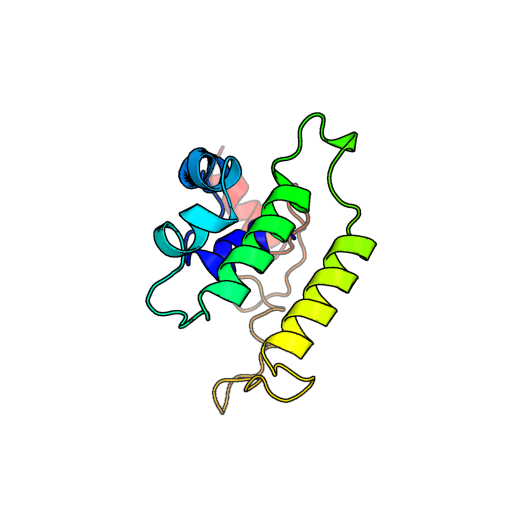00 93.31 126 CYS A CA 1
ATOM 931 C C . CYS A 1 126 ? -19.912 -16.154 13.321 1.00 93.31 126 CYS A C 1
ATOM 933 O O . CYS A 1 126 ? -19.176 -15.770 14.231 1.00 93.31 126 CYS A O 1
ATOM 935 N N . ALA A 1 127 ? -21.244 -16.116 13.420 1.00 92.94 127 ALA A N 1
ATOM 936 C CA . ALA A 1 127 ? -21.936 -15.588 14.599 1.00 92.94 127 ALA A CA 1
ATOM 937 C C . ALA A 1 127 ? -21.581 -16.351 15.889 1.00 92.94 127 ALA A C 1
ATOM 939 O O . ALA A 1 127 ? -21.311 -15.729 16.910 1.00 92.94 127 ALA A O 1
ATOM 940 N N . ALA A 1 128 ? -21.494 -17.685 15.822 1.00 93.88 128 ALA A N 1
ATOM 941 C CA . ALA A 1 128 ? -21.200 -18.523 16.984 1.00 93.88 128 ALA A CA 1
ATOM 942 C C . ALA A 1 128 ? -19.800 -18.263 17.570 1.00 93.88 128 ALA A C 1
ATOM 944 O O . ALA A 1 128 ? -19.653 -18.108 18.779 1.00 93.88 128 ALA A O 1
ATOM 945 N N . CYS A 1 129 ? -18.768 -18.167 16.725 1.00 93.81 129 CYS A N 1
ATOM 946 C CA . CYS A 1 129 ? -17.407 -17.927 17.205 1.00 93.81 129 CYS A CA 1
ATOM 947 C C . CYS A 1 129 ? -17.209 -16.507 17.753 1.00 93.81 129 CYS A C 1
ATOM 949 O O . CYS A 1 129 ? -16.384 -16.317 18.641 1.00 93.81 129 CYS A O 1
ATOM 951 N N . VAL A 1 130 ? -17.949 -15.509 17.253 1.00 91.88 130 VAL A N 1
ATOM 952 C CA . VAL A 1 130 ? -17.907 -14.155 17.834 1.00 91.88 130 VAL A CA 1
ATOM 953 C C . VAL A 1 130 ? -18.507 -14.143 19.233 1.00 91.88 130 VAL A C 1
ATOM 955 O O . VAL A 1 130 ? -17.943 -13.504 20.117 1.00 91.88 130 VAL A O 1
ATOM 958 N N . GLU A 1 131 ? -19.603 -14.866 19.454 1.00 91.06 131 GLU A N 1
ATOM 959 C CA . GLU A 1 131 ? -20.230 -14.919 20.775 1.00 91.06 131 GLU A CA 1
ATOM 960 C C . GLU A 1 131 ? -19.318 -15.599 21.806 1.00 91.06 131 GLU A C 1
ATOM 962 O O . GLU A 1 131 ? -19.069 -15.040 22.869 1.00 91.06 131 GLU A O 1
ATOM 967 N N . GLN A 1 132 ? -18.670 -16.708 21.436 1.00 89.06 132 GLN A N 1
ATOM 968 C CA . GLN A 1 132 ? -17.677 -17.367 22.297 1.00 89.06 132 GLN A CA 1
ATOM 969 C C . GLN A 1 132 ? -16.495 -16.457 22.673 1.00 89.06 132 GLN A C 1
ATOM 971 O O . GLN A 1 132 ? -15.953 -16.559 23.773 1.00 89.06 132 GLN A O 1
ATOM 976 N N . LEU A 1 133 ? -16.060 -15.575 21.765 1.00 86.12 133 LEU A N 1
ATOM 977 C CA . LEU A 1 133 ? -15.000 -14.605 22.055 1.00 86.12 133 LEU A CA 1
ATOM 978 C C . LEU A 1 133 ? -15.474 -13.508 23.013 1.00 86.12 133 LEU A C 1
ATOM 980 O O . LEU A 1 133 ? -14.701 -13.073 23.867 1.00 86.12 133 LEU A O 1
ATOM 984 N N . ARG A 1 134 ? -16.731 -13.072 22.892 1.00 83.50 134 ARG A N 1
ATOM 985 C CA . ARG A 1 134 ? -17.334 -12.082 23.794 1.00 83.50 134 ARG A CA 1
ATOM 986 C C . ARG A 1 134 ? -17.455 -12.620 25.211 1.00 83.50 134 ARG A C 1
ATOM 988 O O . ARG A 1 134 ? -17.039 -11.938 26.139 1.00 83.50 134 ARG A O 1
ATOM 995 N N . GLU A 1 135 ? -17.938 -13.849 25.359 1.00 82.31 135 GLU A N 1
ATOM 996 C CA . GLU A 1 135 ? -18.096 -14.518 26.656 1.00 82.31 135 GLU A CA 1
ATOM 997 C C . GLU A 1 135 ? -16.763 -14.732 27.385 1.00 82.31 135 GLU A C 1
ATOM 999 O O . GLU A 1 135 ? -16.720 -14.714 28.608 1.00 82.31 135 GLU A O 1
ATOM 1004 N N . ARG A 1 136 ? -15.659 -14.909 26.648 1.00 71.94 136 ARG A N 1
ATOM 1005 C CA . ARG A 1 136 ? -14.305 -15.048 27.219 1.00 71.94 136 ARG A CA 1
ATOM 1006 C C . ARG A 1 136 ? -13.632 -13.723 27.576 1.00 71.94 136 ARG A C 1
ATOM 1008 O O . ARG A 1 136 ? -12.582 -13.743 28.211 1.00 71.94 136 ARG A O 1
ATOM 1015 N N . SER A 1 137 ? -14.185 -12.606 27.111 1.00 63.19 137 SER A N 1
ATOM 1016 C CA . SER A 1 137 ? -13.633 -11.260 27.312 1.00 63.19 137 SER A CA 1
ATOM 1017 C C . SER A 1 137 ? -14.430 -10.441 28.338 1.00 63.19 137 SER A C 1
ATOM 1019 O O . SER A 1 137 ? -14.124 -9.263 28.530 1.00 63.19 137 SER A O 1
ATOM 1021 N N . ALA A 1 138 ? -15.459 -11.046 28.942 1.00 52.25 138 ALA A N 1
ATOM 1022 C CA . ALA A 1 138 ? -16.284 -10.509 30.023 1.00 52.25 138 ALA A CA 1
ATOM 1023 C C . ALA A 1 138 ? -15.819 -11.068 31.376 1.00 52.25 138 ALA A C 1
ATOM 1025 O O . ALA A 1 138 ? -15.902 -10.309 32.367 1.00 52.25 138 ALA A O 1
#

InterPro domains:
  IPR013083 Zinc finger, RING/FYVE/PHD-type [G3DSA:3.30.40.10] (97-136)

Radius of gyration: 17.9 Å; chains: 1; bounding box: 36×44×47 Å